Protein AF-A0A7C4CLL9-F1 (afdb_monomer_lite)

Radius of gyration: 18.26 Å; chains: 1; bounding box: 34×40×47 Å

pLDDT: mean 80.61, std 15.74, range [44.91, 95.69]

Foldseek 3Di:
DDDPCPPDDDDDDDPDDDDDDPVDDDDPVGDDPVRCLQAHKDFDFDDQDDWLVVVQVVVCVVVVAPDKDWDDTDDRDDDDDRDGTIMGRD

Secondary structure (DSSP, 8-state):
---GGGS-------S---PPPTTSS--GGG--HHHHHHTEEEEEEEPSSS-HHHHHHHHHHHHT-S--EESSPPP---SS--EEEEEEE-

Structure (mmCIF, N/CA/C/O backbone):
data_AF-A0A7C4CLL9-F1
#
_entry.id   AF-A0A7C4CLL9-F1
#
loop_
_atom_site.group_PDB
_atom_site.id
_atom_site.type_symbol
_atom_site.label_atom_id
_atom_site.label_alt_id
_atom_site.label_comp_id
_atom_site.label_asym_id
_atom_site.label_entity_id
_atom_site.label_seq_id
_atom_site.pdbx_PDB_ins_code
_atom_site.Cartn_x
_atom_site.Cartn_y
_atom_site.Cartn_z
_atom_site.occupancy
_atom_site.B_iso_or_equiv
_atom_site.auth_seq_id
_atom_site.auth_comp_id
_atom_site.auth_asym_id
_atom_site.auth_atom_id
_atom_site.pdbx_PDB_model_num
ATOM 1 N N . MET A 1 1 ? -5.185 -31.502 -1.502 1.00 47.84 1 MET A N 1
ATOM 2 C CA . MET A 1 1 ? -4.783 -30.090 -1.689 1.00 47.84 1 MET A CA 1
ATOM 3 C C . MET A 1 1 ? -4.911 -29.418 -0.335 1.00 47.84 1 MET A C 1
ATOM 5 O O . MET A 1 1 ? -5.948 -29.594 0.280 1.00 47.84 1 MET A O 1
ATOM 9 N N . ARG A 1 2 ? -3.859 -28.777 0.188 1.00 48.19 2 ARG A N 1
ATOM 10 C CA . ARG A 1 2 ? -3.944 -28.093 1.488 1.00 48.19 2 ARG A CA 1
ATOM 11 C C . ARG A 1 2 ? -4.685 -26.775 1.295 1.00 48.19 2 ARG A C 1
ATOM 13 O O . ARG A 1 2 ? -4.258 -25.948 0.493 1.00 48.19 2 ARG A O 1
ATOM 20 N N . ASN A 1 3 ? -5.796 -26.623 1.997 1.00 50.53 3 ASN A N 1
ATOM 21 C CA . ASN A 1 3 ? -6.614 -25.422 2.018 1.00 50.53 3 ASN A CA 1
ATOM 22 C C . ASN A 1 3 ? -5.731 -24.298 2.570 1.00 50.53 3 ASN A C 1
ATOM 24 O O . ASN A 1 3 ? -5.082 -24.481 3.600 1.00 50.53 3 ASN A O 1
ATOM 28 N N . LEU A 1 4 ? -5.699 -23.134 1.919 1.00 51.88 4 LEU A N 1
ATOM 29 C CA . LEU A 1 4 ? -4.894 -21.990 2.374 1.00 51.88 4 LEU A CA 1
ATOM 30 C C . LEU A 1 4 ? -5.241 -21.575 3.825 1.00 51.88 4 LEU A C 1
ATOM 32 O O . LEU A 1 4 ? -4.404 -21.038 4.541 1.00 51.88 4 LEU A O 1
ATOM 36 N N . VAL A 1 5 ? -6.465 -21.898 4.262 1.00 56.84 5 VAL A N 1
ATOM 37 C CA . VAL A 1 5 ? -7.020 -21.660 5.605 1.00 56.84 5 VAL A CA 1
ATOM 38 C C . VAL A 1 5 ? -6.427 -22.566 6.695 1.00 56.84 5 VAL A C 1
ATOM 40 O O . VAL A 1 5 ? -6.567 -22.271 7.879 1.00 56.84 5 VAL A O 1
ATOM 43 N N . ASP A 1 6 ? -5.770 -23.667 6.326 1.00 55.44 6 ASP A N 1
ATOM 44 C CA . ASP A 1 6 ? -5.219 -24.634 7.286 1.00 55.44 6 ASP A CA 1
ATOM 45 C C . ASP A 1 6 ? -3.740 -24.389 7.607 1.00 55.44 6 ASP A C 1
ATOM 47 O O . ASP A 1 6 ? -3.155 -25.124 8.399 1.00 55.44 6 ASP A O 1
ATOM 51 N N . VAL A 1 7 ? -3.114 -23.372 7.004 1.00 61.62 7 VAL A N 1
ATOM 52 C CA . VAL A 1 7 ? -1.666 -23.166 7.140 1.00 61.62 7 VAL A CA 1
ATOM 53 C C . VAL A 1 7 ? -1.296 -22.573 8.506 1.00 61.62 7 VAL A C 1
ATOM 55 O O . VAL A 1 7 ? -0.249 -22.937 9.025 1.00 61.62 7 VAL A O 1
ATOM 58 N N . LEU A 1 8 ? -2.153 -21.763 9.142 1.00 66.19 8 LEU A N 1
ATOM 59 C CA . LEU A 1 8 ? -1.970 -21.274 10.519 1.00 66.19 8 LEU A CA 1
ATOM 60 C C . LEU A 1 8 ? -3.333 -20.901 11.141 1.00 66.19 8 LEU A C 1
ATOM 62 O O . LEU A 1 8 ? -3.834 -19.799 10.930 1.00 66.19 8 LEU A O 1
ATOM 66 N N . LYS A 1 9 ? -3.946 -21.802 11.920 1.00 66.12 9 LYS A N 1
ATOM 67 C CA . LYS A 1 9 ? -5.132 -21.475 12.733 1.00 66.12 9 LYS A CA 1
ATOM 68 C C . LYS A 1 9 ? -4.685 -20.987 14.107 1.00 66.12 9 LYS A C 1
ATOM 70 O O . LYS A 1 9 ? -4.437 -21.785 15.007 1.00 66.12 9 LYS A O 1
ATOM 75 N N . PHE A 1 10 ? -4.573 -19.673 14.264 1.00 77.94 10 PHE A N 1
ATOM 76 C CA . PHE A 1 10 ? -4.410 -19.069 15.583 1.00 77.94 10 PHE A CA 1
ATOM 77 C C . PHE A 1 10 ? -5.755 -19.072 16.315 1.00 77.94 10 PHE A C 1
ATOM 79 O O . PHE A 1 10 ? -6.785 -18.727 15.737 1.00 77.94 10 PHE A O 1
ATOM 86 N N . ARG A 1 11 ? -5.752 -19.469 17.592 1.00 85.25 11 ARG A N 1
ATOM 87 C CA . ARG A 1 11 ? -6.924 -19.331 18.461 1.00 85.25 11 ARG A CA 1
ATOM 88 C C . ARG A 1 11 ? -6.944 -17.918 19.030 1.00 85.25 11 ARG A C 1
ATOM 90 O O . ARG A 1 11 ? -6.079 -17.574 19.832 1.00 85.25 11 ARG A O 1
ATOM 97 N N . THR A 1 12 ? -7.948 -17.133 18.665 1.00 85.12 12 THR A N 1
ATOM 98 C CA . THR A 1 12 ? -8.217 -15.850 19.321 1.00 85.12 12 THR A CA 1
ATOM 99 C C . THR A 1 12 ? -8.812 -16.113 20.703 1.00 85.12 12 THR A C 1
ATOM 101 O O . THR A 1 12 ? -9.796 -16.840 20.822 1.00 85.12 12 THR A O 1
ATOM 104 N N . ILE A 1 13 ? -8.210 -15.549 21.751 1.00 93.44 13 ILE A N 1
ATOM 105 C CA . ILE A 1 13 ? -8.776 -15.532 23.105 1.00 93.44 13 ILE A CA 1
ATOM 106 C C . ILE A 1 13 ? -9.215 -14.095 23.367 1.00 93.44 13 ILE A C 1
ATOM 108 O O . ILE A 1 13 ? -8.378 -13.195 23.410 1.00 93.44 13 ILE A O 1
ATOM 112 N N . VAL A 1 14 ? -10.522 -13.881 23.497 1.00 91.94 14 VAL A N 1
ATOM 113 C CA . VAL A 1 14 ? -11.084 -12.568 23.822 1.00 91.94 14 VAL A CA 1
ATOM 114 C C . VAL A 1 14 ? -10.909 -12.347 25.317 1.00 91.94 14 VAL A C 1
ATOM 116 O O . VAL A 1 14 ? -11.400 -13.135 26.122 1.00 91.94 14 VAL A O 1
ATOM 119 N N . LYS A 1 15 ? -10.160 -11.306 25.687 1.00 95.12 15 LYS A N 1
ATOM 120 C CA . LYS A 1 15 ? -10.007 -10.913 27.092 1.00 95.12 15 LYS A CA 1
ATOM 121 C C . LYS A 1 15 ? -11.276 -10.229 27.605 1.00 95.12 15 LYS A C 1
ATOM 123 O O . LYS A 1 15 ? -11.670 -10.482 28.736 1.00 95.12 15 LYS A O 1
ATOM 128 N N . GLU A 1 16 ? -11.873 -9.369 26.781 1.00 95.56 16 GLU A N 1
ATOM 129 C CA . GLU 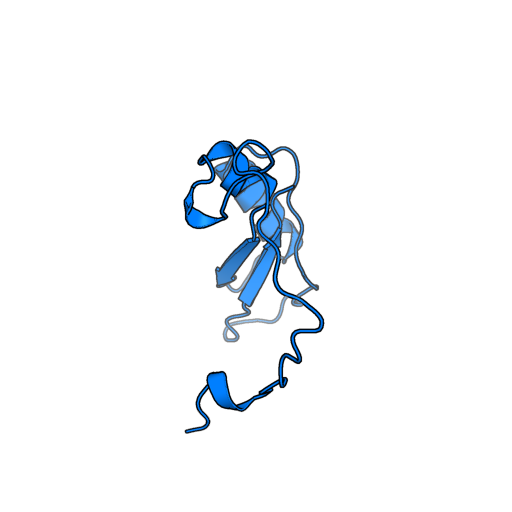A 1 16 ? -13.043 -8.552 27.107 1.00 95.56 16 GLU A CA 1
ATOM 130 C C . GLU A 1 16 ? -13.676 -8.003 25.815 1.00 95.56 16 GLU A C 1
ATOM 132 O O . GLU A 1 16 ? -12.973 -7.851 24.810 1.00 95.56 16 GLU A O 1
ATOM 137 N N . GLU A 1 17 ? -14.981 -7.728 25.834 1.00 93.88 17 GLU A N 1
ATOM 138 C CA . GLU A 1 17 ? -15.732 -7.204 24.687 1.00 93.88 17 GLU A CA 1
ATOM 139 C C . GLU A 1 17 ? -15.887 -5.682 24.778 1.00 93.88 17 GLU A C 1
ATOM 141 O O . GLU A 1 17 ? -16.332 -5.157 25.795 1.00 93.88 17 GLU A O 1
ATOM 146 N N . TYR A 1 18 ? -15.533 -4.982 23.699 1.00 94.00 18 TYR A N 1
ATOM 147 C CA . TYR A 1 18 ? -15.655 -3.531 23.578 1.00 94.00 18 TYR A CA 1
ATOM 148 C C . TYR A 1 18 ? -15.980 -3.134 22.142 1.00 94.00 18 TYR A C 1
ATOM 150 O O . TYR A 1 18 ? -15.593 -3.815 21.190 1.00 94.00 18 TYR A O 1
ATOM 158 N N . GLU A 1 19 ? -16.622 -1.979 21.997 1.00 93.81 19 GLU A N 1
ATOM 159 C CA . GLU A 1 19 ? -16.879 -1.347 20.707 1.00 93.81 19 GLU A CA 1
ATOM 160 C C . GLU A 1 19 ? -15.893 -0.202 20.449 1.00 93.81 19 GLU A C 1
ATOM 162 O O . GLU A 1 19 ? -15.358 0.415 21.373 1.00 93.81 19 GLU A O 1
ATOM 167 N N . THR A 1 20 ? -15.641 0.078 19.171 1.00 94.56 20 THR A N 1
ATOM 168 C CA . THR A 1 20 ? -14.841 1.228 18.738 1.00 94.56 20 THR A CA 1
ATOM 169 C C . THR A 1 20 ? -15.761 2.343 18.256 1.00 94.56 20 THR A C 1
ATOM 171 O O . THR A 1 20 ? -16.803 2.071 17.662 1.00 94.56 20 THR A O 1
ATOM 174 N N . ASP A 1 21 ? -15.387 3.595 18.514 1.00 95.62 21 ASP A N 1
ATOM 175 C CA . ASP A 1 21 ? -16.163 4.750 18.071 1.00 95.62 21 ASP A CA 1
ATOM 176 C C . ASP A 1 21 ? -16.091 4.874 16.533 1.00 95.62 21 ASP A C 1
ATOM 178 O O . ASP A 1 21 ? -14.997 5.045 15.981 1.00 95.62 21 ASP A O 1
ATOM 182 N N . PRO A 1 22 ? -17.235 4.813 15.821 1.00 92.94 22 PRO A N 1
ATOM 183 C CA . PRO A 1 22 ? -17.274 4.832 14.360 1.00 92.94 22 PRO A CA 1
ATOM 184 C C . PRO A 1 22 ? -16.807 6.157 13.741 1.00 92.94 22 PRO A C 1
ATOM 186 O O . PRO A 1 22 ? -16.586 6.207 12.531 1.00 92.94 22 PRO A O 1
ATOM 189 N N . ASN A 1 23 ? -16.651 7.222 14.532 1.00 95.69 23 ASN A N 1
ATOM 190 C CA . ASN A 1 23 ? -16.123 8.501 14.061 1.00 95.69 23 ASN A CA 1
ATOM 191 C C . ASN A 1 23 ? -14.601 8.477 13.836 1.00 95.69 23 ASN A C 1
ATOM 193 O O . ASN A 1 23 ? -14.056 9.424 13.266 1.00 95.69 23 ASN A O 1
ATOM 197 N N . TYR A 1 24 ? -13.904 7.417 14.265 1.00 94.81 24 TYR A N 1
ATOM 198 C CA . TYR A 1 24 ? -12.455 7.300 14.140 1.00 94.81 24 TYR A CA 1
ATOM 199 C C . TYR A 1 24 ? -12.041 6.201 13.161 1.00 94.81 24 TYR A C 1
ATOM 201 O O . TYR A 1 24 ? -12.386 5.029 13.299 1.00 94.81 24 TYR A O 1
ATOM 209 N N . GLY A 1 25 ? -11.195 6.581 12.203 1.00 92.25 25 GLY A N 1
ATOM 210 C CA . GLY A 1 25 ? -10.683 5.665 11.191 1.00 92.25 25 GLY A CA 1
ATOM 211 C C . GLY A 1 25 ? -11.743 5.255 10.170 1.00 92.25 25 GLY A C 1
ATOM 212 O O . GLY A 1 25 ? -12.770 5.903 10.001 1.00 92.25 25 GLY A O 1
ATOM 213 N N . GLU A 1 26 ? -11.448 4.193 9.429 1.00 93.44 26 GLU A N 1
ATOM 214 C CA . GLU A 1 26 ? -12.323 3.687 8.376 1.00 93.44 26 GLU A CA 1
ATOM 215 C C . GLU A 1 26 ? -12.054 2.199 8.136 1.00 93.44 26 GLU A C 1
ATOM 217 O O . GLU A 1 26 ? -10.904 1.731 8.154 1.00 93.44 26 GLU A O 1
ATOM 222 N N . TYR A 1 27 ? -13.124 1.456 7.873 1.00 93.44 27 TYR A N 1
ATOM 223 C CA . TYR A 1 27 ? -13.013 0.064 7.463 1.00 93.44 27 TYR A CA 1
ATOM 224 C C . TYR A 1 27 ? -12.298 -0.043 6.105 1.00 93.44 27 TYR A C 1
ATOM 226 O O . TYR A 1 27 ? -12.538 0.801 5.236 1.00 93.44 27 TYR A O 1
ATOM 234 N N . PRO A 1 28 ? -11.434 -1.056 5.880 1.00 93.50 28 PRO A N 1
ATOM 235 C CA . PRO A 1 28 ? -10.694 -1.217 4.626 1.00 93.50 28 PRO A CA 1
ATOM 236 C C . PRO A 1 28 ? -11.556 -1.148 3.361 1.00 93.50 28 PRO A C 1
ATOM 238 O O . PRO A 1 28 ? -11.159 -0.519 2.385 1.00 93.50 28 PRO A O 1
ATOM 241 N N . GLU A 1 29 ? -12.742 -1.744 3.401 1.00 94.44 29 GLU A N 1
ATOM 242 C CA . GLU A 1 29 ? -13.716 -1.795 2.311 1.00 94.44 29 GLU A CA 1
ATOM 243 C C . GLU A 1 29 ? -14.458 -0.472 2.067 1.00 94.44 29 GLU A C 1
ATOM 245 O O . GLU A 1 29 ? -15.099 -0.317 1.032 1.00 94.44 29 GLU A O 1
ATOM 250 N N . LYS A 1 30 ? -14.365 0.486 2.998 1.00 94.81 30 LYS A N 1
ATOM 251 C CA . LYS A 1 30 ? -14.990 1.815 2.895 1.00 94.81 30 LYS A CA 1
ATOM 252 C C . LYS A 1 30 ? -14.003 2.919 2.506 1.00 94.81 30 LYS A C 1
ATOM 254 O O . LYS A 1 30 ? -14.413 4.067 2.361 1.00 94.81 30 LYS A O 1
ATOM 259 N N . ARG A 1 31 ? -12.717 2.588 2.350 1.00 95.25 31 ARG A N 1
ATOM 260 C CA . ARG A 1 31 ? -11.662 3.544 1.987 1.00 95.25 31 ARG A CA 1
ATOM 261 C C . ARG A 1 31 ? -11.916 4.147 0.610 1.00 95.25 31 ARG A C 1
ATOM 263 O O . ARG A 1 31 ? -12.258 3.428 -0.328 1.00 95.25 31 ARG A O 1
ATOM 270 N N . SER A 1 32 ? -11.669 5.449 0.474 1.00 95.12 32 SER A N 1
ATOM 271 C CA . SER A 1 32 ? -11.656 6.105 -0.838 1.00 95.12 32 SER A CA 1
ATOM 272 C C . SER A 1 32 ? -10.532 5.553 -1.724 1.00 95.12 32 SER A C 1
ATOM 274 O O . SER A 1 32 ? -9.573 4.952 -1.231 1.00 95.12 32 SER A O 1
ATOM 276 N N . VAL A 1 33 ? -10.606 5.782 -3.038 1.00 93.12 33 VAL A N 1
ATOM 277 C CA . VAL A 1 33 ? -9.564 5.334 -3.980 1.00 93.12 33 VAL A CA 1
ATOM 278 C C . VAL A 1 33 ? -8.206 5.941 -3.627 1.00 93.12 33 VAL A C 1
ATOM 280 O O . VAL A 1 33 ? -7.199 5.239 -3.620 1.00 93.12 33 VAL A O 1
ATOM 283 N N . GLU A 1 34 ? -8.171 7.217 -3.253 1.00 92.44 34 GLU A N 1
ATOM 284 C CA . GLU A 1 34 ? -6.952 7.919 -2.844 1.00 92.44 34 GLU A CA 1
ATOM 285 C C . GLU A 1 34 ? -6.331 7.256 -1.613 1.00 92.44 34 GLU A C 1
ATOM 287 O O . GLU A 1 34 ? -5.115 7.081 -1.516 1.00 92.44 34 GLU A O 1
ATOM 292 N N . ARG A 1 35 ? -7.177 6.839 -0.669 1.00 93.38 35 ARG A N 1
ATOM 293 C CA . ARG A 1 35 ? -6.734 6.166 0.544 1.00 93.38 35 ARG A CA 1
ATOM 294 C C . ARG A 1 35 ? -6.245 4.750 0.277 1.00 93.38 35 ARG A C 1
ATOM 296 O O . ARG A 1 35 ? -5.236 4.343 0.854 1.00 93.38 35 ARG A O 1
ATOM 303 N N . LEU A 1 36 ? -6.942 4.019 -0.590 1.00 93.25 36 LEU A N 1
ATOM 304 C CA . LEU A 1 36 ? -6.520 2.704 -1.059 1.00 93.25 36 LEU A CA 1
ATOM 305 C C . LEU A 1 36 ? -5.170 2.789 -1.763 1.00 93.25 36 LEU A C 1
ATOM 307 O O . LEU A 1 36 ? -4.316 1.953 -1.503 1.00 93.25 36 LEU A O 1
ATOM 311 N N . LEU A 1 37 ? -4.952 3.812 -2.591 1.00 91.75 37 LEU A N 1
ATOM 312 C CA . LEU A 1 37 ? -3.668 4.033 -3.245 1.00 91.75 37 LEU A CA 1
ATOM 313 C C . LEU A 1 37 ? -2.573 4.368 -2.238 1.00 91.75 37 LEU A C 1
ATOM 315 O O . LEU A 1 37 ? -1.506 3.806 -2.366 1.00 91.75 37 LEU A O 1
ATOM 319 N N . LYS A 1 38 ? -2.830 5.197 -1.221 1.00 90.88 38 LYS A N 1
ATOM 320 C CA . LYS A 1 38 ? -1.822 5.605 -0.220 1.00 90.88 38 LYS A CA 1
ATOM 321 C C . LYS A 1 38 ? -1.450 4.525 0.808 1.00 90.88 38 LYS A C 1
ATOM 323 O O . LYS A 1 38 ? -0.419 4.610 1.469 1.00 90.88 38 LYS A O 1
ATOM 328 N N . LEU A 1 39 ? -2.334 3.557 1.040 1.00 90.94 39 LEU A N 1
ATOM 329 C CA . LEU A 1 39 ? -2.132 2.466 2.007 1.00 90.94 39 LEU A CA 1
ATOM 330 C C . LEU A 1 39 ? -2.074 1.093 1.323 1.00 90.94 39 LEU A C 1
ATOM 332 O O . LEU A 1 39 ? -2.208 0.057 1.979 1.00 90.94 39 LEU A O 1
ATOM 336 N N . GLY A 1 40 ? -1.950 1.095 -0.002 1.00 90.56 40 GLY A N 1
ATOM 337 C CA . GLY A 1 40 ? -2.212 -0.053 -0.850 1.00 90.56 40 GLY A CA 1
ATOM 338 C C . GLY A 1 40 ? -1.020 -0.975 -1.025 1.00 90.56 40 GLY A C 1
ATOM 339 O O . GLY A 1 40 ? 0.144 -0.570 -0.989 1.00 90.56 40 GLY A O 1
ATOM 340 N N . ILE A 1 41 ? -1.348 -2.236 -1.291 1.00 92.62 41 ILE A N 1
ATOM 341 C CA . ILE A 1 41 ? -0.409 -3.255 -1.740 1.00 92.62 41 ILE A CA 1
ATOM 342 C C . ILE A 1 41 ? -0.945 -3.837 -3.044 1.00 92.62 41 ILE A C 1
ATOM 344 O O . ILE A 1 41 ? -2.088 -4.291 -3.102 1.00 92.62 41 ILE A O 1
ATOM 348 N N . ILE A 1 42 ? -0.108 -3.872 -4.075 1.00 89.69 42 ILE A N 1
ATOM 349 C CA . ILE A 1 42 ? -0.405 -4.531 -5.343 1.00 89.69 42 ILE A CA 1
ATOM 350 C C . ILE A 1 42 ? 0.365 -5.845 -5.401 1.00 89.69 42 ILE A C 1
ATOM 352 O O . ILE A 1 42 ? 1.594 -5.870 -5.360 1.00 89.69 42 ILE A O 1
ATOM 356 N N . ASN A 1 43 ? -0.369 -6.946 -5.539 1.00 89.00 43 ASN A N 1
ATOM 357 C CA . ASN A 1 43 ? 0.201 -8.245 -5.874 1.00 89.00 43 ASN A CA 1
ATOM 358 C C . ASN A 1 43 ? 0.365 -8.337 -7.395 1.00 89.00 43 ASN A C 1
ATOM 360 O O . ASN A 1 43 ? -0.564 -8.725 -8.105 1.00 89.00 43 ASN A O 1
ATOM 364 N N . LEU A 1 44 ? 1.525 -7.918 -7.891 1.00 85.62 44 LEU A N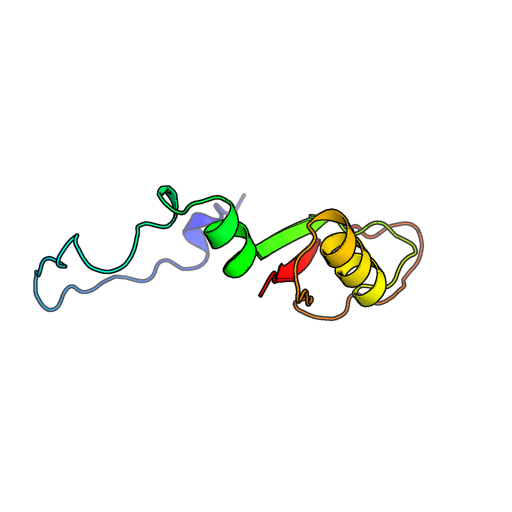 1
ATOM 365 C CA . LEU A 1 44 ? 1.794 -7.791 -9.314 1.00 85.62 44 LEU A CA 1
ATOM 366 C C . LEU A 1 44 ? 2.497 -9.046 -9.841 1.00 85.62 44 LEU A C 1
ATOM 368 O O .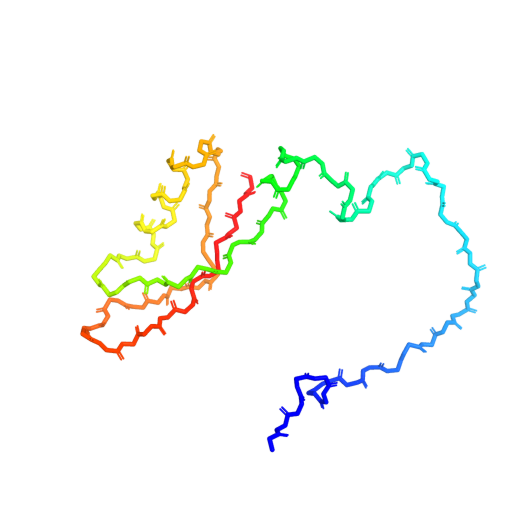 LEU A 1 44 ? 3.496 -9.504 -9.287 1.00 85.62 44 LEU A O 1
ATOM 372 N N . ASP A 1 45 ? 1.992 -9.593 -10.944 1.00 85.25 45 ASP A N 1
ATOM 373 C CA . ASP A 1 45 ? 2.678 -10.658 -11.676 1.00 85.25 45 ASP A CA 1
ATOM 374 C C . ASP A 1 45 ? 3.747 -10.036 -12.580 1.00 85.25 45 ASP A C 1
ATOM 376 O O . ASP A 1 45 ? 3.445 -9.430 -13.610 1.00 85.25 45 ASP A O 1
ATOM 380 N N . LYS A 1 46 ? 5.007 -10.090 -12.140 1.00 81.31 46 LYS A N 1
ATOM 381 C CA . LYS A 1 46 ? 6.099 -9.382 -12.805 1.00 81.31 46 LYS A CA 1
ATOM 382 C C . LYS A 1 46 ? 6.492 -10.119 -14.093 1.00 81.31 46 LYS A C 1
ATOM 384 O O . LYS A 1 46 ? 6.822 -11.307 -14.027 1.00 81.31 46 LYS A O 1
ATOM 389 N N . PRO A 1 47 ? 6.554 -9.428 -15.249 1.00 81.44 47 PRO A N 1
ATOM 390 C CA . PRO A 1 47 ? 7.034 -10.041 -16.479 1.00 81.44 47 PRO A CA 1
ATOM 391 C C . PRO A 1 47 ? 8.550 -10.330 -16.420 1.00 81.44 47 PRO A C 1
ATOM 393 O O . PRO A 1 47 ? 9.292 -9.673 -15.674 1.00 81.44 47 PRO A O 1
ATOM 396 N N . PRO A 1 48 ? 9.040 -11.302 -17.211 1.00 80.88 48 PRO A N 1
ATOM 397 C CA . PRO A 1 48 ? 10.473 -11.503 -17.410 1.00 80.88 48 PRO A CA 1
ATOM 398 C C . PRO A 1 48 ? 11.077 -10.311 -18.166 1.00 80.88 48 PRO A C 1
ATOM 400 O O . PRO A 1 48 ? 10.426 -9.742 -19.040 1.00 80.88 48 PRO A O 1
ATOM 403 N N . GLY A 1 49 ? 12.323 -9.949 -17.856 1.00 84.19 49 GLY A N 1
ATOM 404 C CA . GLY A 1 49 ? 13.011 -8.812 -18.478 1.00 84.19 49 GLY A CA 1
ATOM 405 C C . GLY A 1 49 ? 13.335 -7.702 -17.479 1.00 84.19 49 GLY A C 1
ATOM 406 O O . GLY A 1 49 ? 14.464 -7.670 -17.016 1.00 84.19 49 GLY A O 1
ATOM 407 N N . PRO A 1 50 ? 12.386 -6.817 -17.123 1.00 86.12 50 PRO A N 1
ATOM 408 C CA . PRO A 1 50 ? 12.676 -5.650 -16.288 1.00 86.12 50 PRO A CA 1
ATOM 409 C C . PRO A 1 50 ? 13.064 -6.031 -14.854 1.00 86.12 50 PRO A C 1
ATOM 411 O O . PRO A 1 50 ? 12.595 -7.054 -14.335 1.00 86.12 50 PRO A O 1
ATOM 414 N N . SER A 1 51 ? 13.829 -5.174 -14.173 1.00 85.69 51 SER A N 1
ATOM 415 C CA . SER A 1 51 ? 14.127 -5.342 -12.748 1.00 85.69 51 SER A CA 1
ATOM 416 C C . SER A 1 51 ? 12.876 -5.119 -11.887 1.00 85.69 51 SER A C 1
ATOM 418 O O . SER A 1 51 ? 11.878 -4.528 -12.308 1.00 85.69 51 SER A O 1
ATOM 420 N N . SER A 1 52 ? 12.910 -5.568 -10.629 1.00 84.44 52 SER A N 1
ATOM 421 C CA . SER A 1 52 ? 11.832 -5.269 -9.665 1.00 84.44 52 SER A CA 1
ATOM 422 C C . SER A 1 52 ? 11.703 -3.759 -9.387 1.00 84.44 52 SER A C 1
ATOM 424 O O . SER A 1 52 ? 10.599 -3.256 -9.146 1.00 84.44 52 SER A O 1
ATOM 426 N N . HIS A 1 53 ? 12.813 -3.022 -9.489 1.00 86.12 53 HIS A N 1
ATOM 427 C CA . HIS A 1 53 ? 12.852 -1.570 -9.347 1.00 86.12 53 HIS A CA 1
ATOM 428 C C . HIS A 1 53 ? 12.207 -0.854 -10.546 1.00 86.12 53 HIS A C 1
ATOM 430 O O . HIS A 1 53 ? 11.426 0.083 -10.357 1.00 86.12 53 HIS A O 1
ATOM 436 N N . ASP A 1 54 ? 12.452 -1.325 -11.772 1.00 89.12 54 ASP A N 1
ATOM 437 C CA . ASP A 1 54 ? 11.853 -0.760 -12.992 1.00 89.12 54 ASP A CA 1
ATOM 438 C C . ASP A 1 54 ? 10.341 -0.949 -13.013 1.00 89.12 54 ASP A C 1
ATOM 440 O O . ASP A 1 54 ? 9.586 -0.031 -13.343 1.00 89.12 54 ASP A O 1
ATOM 444 N N . VAL A 1 55 ? 9.887 -2.132 -12.600 1.00 88.44 55 VAL A N 1
ATOM 445 C CA . VAL A 1 55 ? 8.462 -2.435 -12.460 1.00 88.44 55 VAL A CA 1
ATOM 446 C C . VAL A 1 55 ? 7.822 -1.518 -11.420 1.00 88.44 55 VAL A C 1
ATOM 448 O O . VAL A 1 55 ? 6.809 -0.889 -11.714 1.00 88.44 55 VAL A O 1
ATOM 451 N N . SER A 1 56 ? 8.444 -1.353 -10.248 1.00 89.00 56 SER A N 1
ATOM 452 C CA . SER A 1 56 ? 7.942 -0.440 -9.207 1.00 89.00 56 SER A CA 1
ATOM 453 C C . SER A 1 56 ? 7.892 1.013 -9.694 1.00 89.00 56 SER A C 1
ATOM 455 O O . SER A 1 56 ? 6.906 1.715 -9.472 1.00 89.00 56 SER A O 1
ATO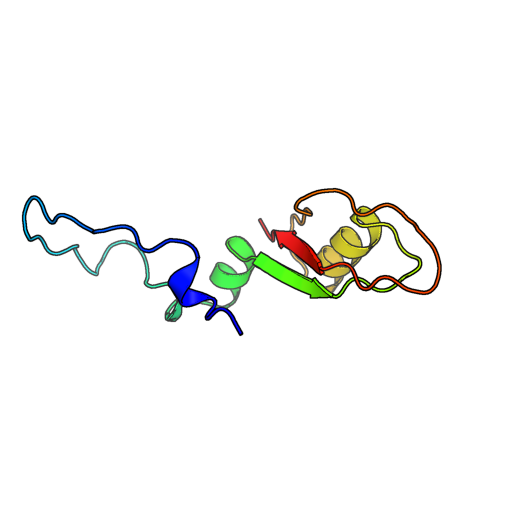M 457 N N . SER A 1 57 ? 8.916 1.453 -10.432 1.00 90.75 57 SER A N 1
ATOM 458 C CA . SER A 1 57 ? 8.975 2.788 -11.040 1.00 90.75 57 SER A CA 1
ATOM 459 C C . SER A 1 57 ? 7.890 2.995 -12.099 1.00 90.75 57 SER A C 1
ATOM 461 O O . SER A 1 57 ? 7.328 4.083 -12.211 1.00 90.75 57 SER A O 1
ATOM 463 N N . THR A 1 58 ? 7.569 1.955 -12.867 1.00 92.62 58 THR A N 1
ATOM 464 C CA . THR A 1 58 ? 6.500 1.985 -13.873 1.00 92.62 58 THR A CA 1
ATOM 465 C C . THR A 1 58 ? 5.129 2.072 -13.211 1.00 92.62 58 THR A C 1
ATOM 467 O O . THR A 1 58 ? 4.331 2.927 -13.586 1.00 92.62 58 THR A O 1
ATOM 470 N N . VAL A 1 59 ? 4.879 1.266 -12.174 1.00 92.12 59 VAL A N 1
ATOM 471 C CA . VAL A 1 59 ? 3.645 1.332 -11.374 1.00 92.12 59 VAL A CA 1
ATOM 472 C C . VAL A 1 59 ? 3.463 2.724 -10.769 1.00 92.12 59 VAL A C 1
ATOM 474 O O . VAL A 1 59 ? 2.392 3.311 -10.911 1.00 92.12 59 VAL A O 1
ATOM 477 N N . LYS A 1 60 ? 4.525 3.292 -10.178 1.00 92.31 60 LYS A N 1
ATOM 478 C CA . LYS A 1 60 ? 4.521 4.661 -9.645 1.00 92.31 60 LYS A CA 1
ATOM 479 C C . LYS A 1 60 ? 4.068 5.684 -10.691 1.00 92.31 60 LYS A C 1
ATOM 481 O O . LYS A 1 60 ? 3.206 6.508 -10.406 1.00 92.31 60 LYS A O 1
ATOM 486 N N . LYS A 1 61 ? 4.636 5.616 -11.901 1.00 94.44 61 LYS A N 1
ATOM 487 C CA . LYS A 1 61 ? 4.303 6.524 -13.012 1.00 94.44 61 LYS A CA 1
ATOM 488 C C . LYS A 1 61 ? 2.861 6.356 -13.493 1.00 94.44 61 LYS A C 1
ATOM 490 O O . LYS A 1 61 ? 2.194 7.358 -13.704 1.00 94.44 61 LYS A O 1
ATOM 495 N N . ILE A 1 62 ? 2.387 5.117 -13.653 1.00 94.62 62 ILE A N 1
ATOM 496 C CA . ILE A 1 62 ? 1.026 4.827 -14.138 1.00 94.62 62 ILE A CA 1
ATOM 497 C C . ILE A 1 62 ? -0.031 5.318 -13.146 1.00 94.62 62 ILE A C 1
ATOM 499 O O . ILE A 1 62 ? -1.027 5.902 -13.556 1.00 94.62 62 ILE A O 1
ATOM 503 N N . LEU A 1 63 ? 0.183 5.083 -11.849 1.00 92.88 63 LEU A N 1
ATOM 504 C CA . LEU A 1 63 ? -0.783 5.440 -10.807 1.00 92.88 63 LEU A CA 1
ATOM 505 C C . LEU A 1 63 ? -0.635 6.883 -10.306 1.00 92.88 63 LEU A C 1
ATOM 507 O O . LEU A 1 63 ? -1.453 7.327 -9.509 1.00 92.88 63 LEU A O 1
ATOM 511 N N . GLY A 1 64 ? 0.403 7.606 -10.739 1.00 92.19 64 GLY A N 1
ATOM 512 C CA . GLY A 1 64 ? 0.650 8.988 -10.324 1.00 92.19 64 GLY A CA 1
ATOM 513 C C . GLY A 1 64 ? 0.946 9.152 -8.829 1.00 92.19 64 GLY A C 1
ATOM 514 O O . GLY A 1 64 ? 0.701 10.219 -8.276 1.00 92.19 64 GLY A O 1
ATOM 515 N N . VAL A 1 65 ? 1.449 8.108 -8.162 1.00 91.94 65 VAL A N 1
ATOM 516 C CA . VAL A 1 65 ? 1.728 8.132 -6.716 1.00 91.94 65 VAL A CA 1
ATOM 517 C C . VAL A 1 65 ? 3.127 8.673 -6.413 1.00 91.94 65 VAL A C 1
ATOM 519 O O . VAL A 1 65 ? 4.054 8.578 -7.223 1.00 91.94 65 VAL A O 1
ATOM 522 N N . GLU A 1 66 ? 3.316 9.236 -5.220 1.00 90.06 66 GLU A N 1
ATOM 523 C CA . GLU A 1 66 ? 4.597 9.833 -4.827 1.00 90.06 66 GLU A CA 1
ATOM 524 C C . GLU A 1 66 ? 5.678 8.787 -4.556 1.00 90.06 66 GLU A C 1
ATOM 526 O O . GLU A 1 66 ? 6.859 9.023 -4.843 1.00 90.06 66 GLU A O 1
ATOM 531 N N . LYS A 1 67 ? 5.314 7.620 -4.018 1.00 89.44 67 LYS A N 1
ATOM 532 C CA . LYS A 1 67 ? 6.263 6.558 -3.689 1.00 89.44 67 LYS A CA 1
ATOM 533 C C . LYS A 1 67 ? 5.711 5.203 -4.117 1.00 89.44 67 LYS A C 1
ATOM 535 O O . LYS A 1 67 ? 4.515 4.949 -4.112 1.00 89.44 67 LYS A O 1
ATOM 540 N N . ALA A 1 68 ? 6.625 4.325 -4.513 1.00 91.25 68 ALA A N 1
ATOM 541 C CA . ALA A 1 68 ? 6.343 2.911 -4.688 1.00 91.25 68 ALA A CA 1
ATOM 542 C C . ALA A 1 68 ? 7.602 2.105 -4.360 1.00 91.25 68 ALA A C 1
ATOM 544 O O . ALA A 1 68 ? 8.710 2.549 -4.665 1.00 91.25 68 ALA A O 1
ATOM 545 N N . GLY A 1 69 ? 7.444 0.933 -3.750 1.00 86.44 69 GLY A N 1
ATOM 546 C CA . GLY A 1 69 ? 8.557 0.034 -3.419 1.00 86.44 69 GLY A CA 1
ATOM 547 C C . GLY A 1 69 ? 8.140 -1.429 -3.500 1.00 86.44 69 GLY A C 1
ATOM 548 O O . GLY A 1 69 ? 6.948 -1.710 -3.474 1.00 86.44 69 GLY A O 1
ATOM 549 N N . HIS A 1 70 ? 9.088 -2.365 -3.596 1.00 86.06 70 HIS A N 1
ATOM 550 C CA . HIS A 1 70 ? 8.784 -3.796 -3.715 1.00 86.06 70 HIS A CA 1
ATOM 551 C C . HIS A 1 70 ? 9.240 -4.626 -2.503 1.00 86.06 70 HIS A C 1
ATOM 553 O O . HIS A 1 70 ? 10.287 -4.363 -1.912 1.00 86.06 70 HIS A O 1
ATOM 559 N N . ALA A 1 71 ? 8.473 -5.662 -2.147 1.00 80.06 71 ALA A N 1
ATOM 560 C CA . ALA A 1 71 ? 8.801 -6.595 -1.066 1.00 80.06 71 ALA A CA 1
ATOM 561 C C . ALA A 1 71 ? 9.808 -7.663 -1.534 1.00 80.06 71 ALA A C 1
ATOM 563 O O . ALA A 1 71 ? 9.438 -8.789 -1.867 1.00 80.06 71 ALA A O 1
ATOM 564 N N . GLY A 1 72 ? 11.091 -7.298 -1.568 1.00 69.19 72 GLY A N 1
ATOM 565 C CA . GLY A 1 72 ? 12.191 -8.200 -1.926 1.00 69.19 72 GLY A CA 1
ATOM 566 C C . GLY A 1 72 ? 12.520 -8.202 -3.419 1.00 69.19 72 GLY A C 1
ATOM 567 O O . GLY A 1 72 ? 11.655 -7.993 -4.270 1.00 69.19 72 GLY A O 1
ATOM 568 N N . THR A 1 73 ? 13.799 -8.375 -3.745 1.00 62.09 73 THR A N 1
ATOM 569 C CA . THR A 1 73 ? 14.289 -8.329 -5.127 1.00 62.09 73 THR A CA 1
ATOM 570 C C . THR A 1 73 ? 14.166 -9.698 -5.767 1.00 62.09 73 THR A C 1
ATOM 572 O O . THR A 1 73 ? 14.768 -10.667 -5.316 1.00 62.09 73 THR A O 1
ATOM 575 N N . LEU A 1 74 ? 13.406 -9.766 -6.850 1.00 61.16 74 LEU A N 1
ATOM 576 C CA . LEU A 1 74 ? 13.422 -10.911 -7.747 1.00 61.16 74 LEU A CA 1
ATOM 577 C C . LEU A 1 74 ? 14.509 -10.638 -8.785 1.00 61.16 74 LEU A C 1
ATOM 579 O O . LEU A 1 74 ? 14.412 -9.638 -9.504 1.00 61.16 74 LEU A O 1
ATOM 583 N N . GLU A 1 75 ? 15.553 -11.470 -8.803 1.00 58.44 75 GLU A N 1
ATOM 584 C CA . GLU A 1 75 ? 16.664 -11.339 -9.750 1.00 58.44 75 GLU A CA 1
ATOM 585 C C . GLU A 1 75 ? 16.178 -11.403 -11.203 1.00 58.44 75 GLU A C 1
ATOM 587 O O . GLU A 1 75 ? 15.161 -12.027 -11.531 1.00 58.44 75 GLU A O 1
ATOM 592 N N . GLU A 1 76 ? 16.926 -10.758 -12.093 1.00 58.44 76 GLU A N 1
ATOM 593 C CA . GLU A 1 76 ? 16.701 -10.830 -13.531 1.00 58.44 76 GLU A CA 1
ATOM 594 C C . GLU A 1 76 ? 17.157 -12.190 -14.068 1.00 58.44 76 GLU A C 1
ATOM 596 O O . GLU A 1 76 ? 18.249 -12.335 -14.604 1.00 58.44 76 GLU A O 1
ATOM 601 N N . MET A 1 77 ? 16.330 -13.227 -13.915 1.00 53.50 77 MET A N 1
ATOM 602 C CA . MET A 1 77 ? 16.585 -14.517 -14.562 1.00 53.50 77 MET A CA 1
ATOM 603 C C . MET A 1 77 ? 15.586 -14.823 -15.675 1.00 53.50 77 MET A C 1
ATOM 605 O O . MET A 1 77 ? 14.379 -14.597 -15.574 1.00 53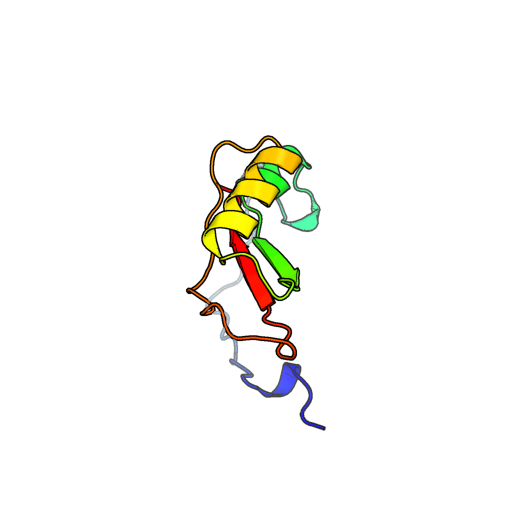.50 77 MET A O 1
ATOM 609 N N . GLY A 1 78 ? 16.151 -15.339 -16.767 1.00 53.25 78 GLY A N 1
ATOM 610 C CA . GLY A 1 78 ? 15.528 -15.466 -18.074 1.00 53.25 78 GLY A CA 1
ATOM 611 C C . GLY A 1 78 ? 14.297 -16.374 -18.175 1.00 53.25 78 GLY A C 1
ATOM 612 O O . GLY A 1 78 ? 14.042 -17.266 -17.369 1.00 53.25 78 GLY A O 1
ATOM 613 N N . ARG A 1 79 ? 13.559 -16.097 -19.257 1.00 48.59 79 ARG A N 1
ATOM 614 C CA . ARG A 1 79 ? 12.497 -16.827 -19.982 1.00 48.59 79 ARG A CA 1
ATOM 615 C C . ARG A 1 79 ? 11.376 -17.594 -19.258 1.00 48.59 79 ARG A C 1
ATOM 617 O O . ARG A 1 79 ? 10.405 -17.865 -19.954 1.00 48.59 79 ARG A O 1
ATOM 624 N N . SER A 1 80 ? 11.400 -17.943 -17.964 1.00 44.91 80 SER A N 1
ATOM 625 C CA . SER A 1 80 ? 10.372 -18.897 -17.477 1.00 44.91 80 SER A CA 1
ATOM 626 C C . SER A 1 80 ? 10.014 -18.927 -15.983 1.00 44.91 80 SER A C 1
ATOM 628 O O . SER A 1 80 ? 9.538 -19.957 -15.499 1.00 44.91 80 SER A O 1
ATOM 630 N N . ARG A 1 81 ? 10.159 -17.844 -15.214 1.00 50.25 81 ARG A N 1
ATOM 631 C CA . ARG A 1 81 ? 9.553 -17.800 -13.868 1.00 50.25 81 ARG A CA 1
ATOM 632 C C . ARG A 1 81 ? 8.743 -16.518 -13.692 1.00 50.25 81 ARG A C 1
ATOM 634 O O . ARG A 1 81 ? 9.301 -15.430 -13.654 1.00 50.25 81 ARG A O 1
ATOM 641 N N . ARG A 1 82 ? 7.412 -16.664 -13.634 1.00 51.84 82 ARG A N 1
ATOM 642 C CA . ARG A 1 82 ? 6.500 -15.627 -13.130 1.00 51.84 82 ARG A CA 1
ATOM 643 C C . ARG A 1 82 ? 6.822 -15.437 -11.664 1.00 51.84 82 ARG A C 1
ATOM 645 O O . ARG A 1 82 ? 6.680 -16.374 -10.876 1.00 51.84 82 ARG A O 1
ATOM 652 N N . PHE A 1 83 ? 7.281 -14.254 -11.310 1.00 56.88 83 PHE A N 1
ATOM 653 C CA . PHE A 1 83 ? 7.539 -13.931 -9.926 1.00 56.88 83 PHE A CA 1
ATOM 654 C C . PHE A 1 83 ? 6.500 -12.910 -9.476 1.00 56.88 83 PHE A C 1
ATOM 656 O O . PHE A 1 83 ? 6.292 -11.891 -10.130 1.00 56.88 83 PHE A O 1
ATOM 663 N N . ARG A 1 84 ? 5.820 -13.192 -8.363 1.00 59.12 84 ARG A N 1
ATOM 664 C CA . ARG A 1 84 ? 4.889 -12.234 -7.764 1.00 59.12 84 ARG A CA 1
ATOM 665 C C . ARG A 1 84 ? 5.700 -11.177 -7.028 1.00 59.12 84 ARG A C 1
ATOM 667 O O . ARG A 1 84 ? 6.345 -11.488 -6.031 1.00 59.12 84 ARG A O 1
ATOM 674 N N . CYS A 1 85 ? 5.701 -9.962 -7.559 1.00 62.62 85 CYS A N 1
ATOM 675 C CA . CYS A 1 85 ? 6.301 -8.798 -6.934 1.00 62.62 85 CYS A CA 1
ATOM 676 C C . CYS A 1 85 ? 5.2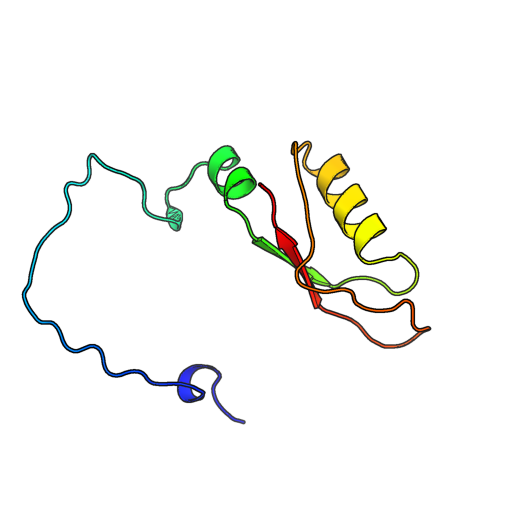05 -8.070 -6.158 1.00 62.62 85 CYS A C 1
ATOM 678 O O . CYS A 1 85 ? 4.160 -7.728 -6.709 1.00 62.62 85 CYS A O 1
ATOM 680 N N . VAL A 1 86 ? 5.422 -7.865 -4.866 1.00 68.69 86 VAL A N 1
ATOM 681 C CA . VAL A 1 86 ? 4.483 -7.128 -4.023 1.00 68.69 86 VAL A CA 1
ATOM 682 C C . VAL A 1 86 ? 4.916 -5.670 -4.025 1.00 68.69 86 VAL A C 1
ATOM 684 O O . VAL A 1 86 ? 5.978 -5.368 -3.487 1.00 68.69 86 VAL A O 1
ATOM 687 N N . THR A 1 87 ? 4.133 -4.781 -4.637 1.00 72.75 87 THR A N 1
ATOM 688 C CA . THR A 1 87 ? 4.423 -3.342 -4.691 1.00 72.75 87 THR A CA 1
ATOM 689 C C . THR A 1 87 ? 3.601 -2.591 -3.649 1.00 72.75 87 THR A C 1
ATOM 691 O O . THR A 1 87 ? 2.374 -2.643 -3.667 1.00 72.75 87 THR A O 1
ATOM 694 N N . TYR A 1 88 ? 4.273 -1.873 -2.759 1.00 77.62 88 TYR A N 1
ATOM 695 C CA . TYR A 1 88 ? 3.669 -0.937 -1.816 1.00 77.62 88 TYR A CA 1
ATOM 696 C C . TYR A 1 88 ? 3.522 0.426 -2.473 1.00 77.62 88 TYR A C 1
ATOM 698 O O . TYR A 1 88 ? 4.431 0.855 -3.185 1.00 77.62 88 TYR A O 1
ATOM 706 N N . LEU A 1 89 ? 2.422 1.111 -2.181 1.00 74.56 89 LEU A N 1
ATOM 707 C CA . LEU A 1 89 ? 2.113 2.443 -2.689 1.00 74.56 89 LEU A CA 1
ATOM 708 C C . LEU A 1 89 ? 1.993 3.437 -1.512 1.00 74.56 89 LEU A C 1
ATOM 710 O O . LEU A 1 89 ? 0.886 3.689 -1.049 1.00 74.56 89 LEU A O 1
ATOM 714 N N . PRO A 1 90 ? 3.102 3.910 -0.915 1.00 61.78 90 PRO A N 1
ATOM 715 C CA . PRO A 1 90 ? 3.034 4.938 0.122 1.00 61.78 90 PRO A CA 1
ATOM 716 C C . PRO A 1 90 ? 2.856 6.368 -0.415 1.00 61.78 90 PRO A C 1
ATOM 718 O O . PRO A 1 90 ? 3.293 6.661 -1.553 1.00 61.78 90 PRO A O 1
#

Sequence (90 aa):
MRNLVDVLKFRTIVKEEYETDPNYGEYPEKRSVERLLKLGIINLDKPPGPSSHDVSSTVKKILGVEKAGHAGTLEEMGRSRRFRCVTYLP